Protein AF-A0A2N0KXX0-F1 (afdb_monomer_lite)

Structure (mmCIF, N/CA/C/O backbone):
data_AF-A0A2N0KXX0-F1
#
_entry.id   AF-A0A2N0KXX0-F1
#
loop_
_atom_site.group_PDB
_atom_site.id
_atom_site.type_symbol
_atom_site.label_a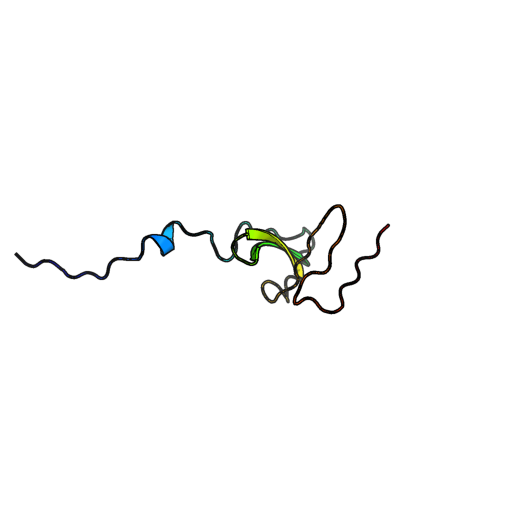tom_id
_atom_site.label_alt_id
_atom_site.label_comp_id
_atom_site.label_asym_id
_atom_site.label_entity_id
_atom_site.label_seq_id
_atom_site.pdbx_PDB_ins_code
_atom_site.Cartn_x
_atom_site.Cartn_y
_atom_site.Cartn_z
_atom_site.occupancy
_atom_site.B_iso_or_equiv
_atom_site.auth_seq_id
_atom_site.auth_comp_id
_atom_site.auth_asym_id
_atom_site.auth_atom_id
_atom_site.pdbx_PDB_model_num
ATOM 1 N N . MET A 1 1 ? -44.681 1.587 13.218 1.00 46.62 1 MET A N 1
ATOM 2 C CA . MET A 1 1 ? -43.831 2.201 12.174 1.00 46.62 1 MET A CA 1
ATOM 3 C C . MET A 1 1 ? -42.564 1.362 12.100 1.00 46.62 1 MET A C 1
ATOM 5 O O . MET A 1 1 ? -41.936 1.183 13.135 1.00 46.62 1 MET A O 1
ATOM 9 N N . ALA A 1 2 ? -42.275 0.733 10.961 1.00 56.72 2 ALA A N 1
ATOM 10 C CA . ALA A 1 2 ? -41.201 -0.254 10.841 1.00 56.72 2 ALA A CA 1
ATOM 11 C C . ALA A 1 2 ? -39.816 0.400 10.987 1.00 56.72 2 ALA A C 1
ATOM 13 O O . ALA A 1 2 ? -39.461 1.280 10.209 1.00 56.72 2 ALA A O 1
ATOM 14 N N . THR A 1 3 ? -39.028 -0.043 11.966 1.00 55.28 3 THR A N 1
ATOM 15 C CA . THR A 1 3 ? -37.581 0.184 12.007 1.00 55.28 3 THR A CA 1
ATOM 16 C C . THR A 1 3 ? -36.960 -0.717 10.949 1.00 55.28 3 THR A C 1
ATOM 18 O O . THR A 1 3 ? -36.832 -1.923 11.164 1.00 55.28 3 THR A O 1
ATOM 21 N N . SER A 1 4 ? -36.634 -0.169 9.780 1.00 63.06 4 SER A N 1
ATOM 22 C CA . SER A 1 4 ? -35.848 -0.891 8.784 1.00 63.06 4 SER A CA 1
ATOM 23 C C . SER A 1 4 ? -34.515 -1.272 9.427 1.00 63.06 4 SER A C 1
ATOM 25 O O . SER A 1 4 ? -33.685 -0.402 9.693 1.00 63.06 4 SER A O 1
ATOM 27 N N . ASN A 1 5 ? -34.337 -2.558 9.719 1.00 69.94 5 ASN A N 1
ATOM 28 C CA . ASN A 1 5 ? -33.089 -3.135 10.204 1.00 69.94 5 ASN A CA 1
ATOM 29 C C . ASN A 1 5 ? -32.094 -3.198 9.034 1.00 69.94 5 ASN A C 1
ATOM 31 O O . ASN A 1 5 ? -31.788 -4.267 8.515 1.00 69.94 5 ASN A O 1
ATOM 35 N N . ALA A 1 6 ? -31.710 -2.027 8.525 1.00 78.00 6 ALA A N 1
ATOM 36 C CA . ALA A 1 6 ? -30.666 -1.912 7.528 1.00 78.00 6 ALA A CA 1
ATOM 37 C C . ALA A 1 6 ? -29.337 -2.166 8.236 1.00 78.00 6 ALA A C 1
ATOM 39 O O . ALA A 1 6 ? -29.023 -1.509 9.232 1.00 78.00 6 ALA A O 1
ATOM 40 N N . GLU A 1 7 ? -28.581 -3.136 7.736 1.00 87.38 7 GLU A N 1
ATOM 41 C CA . GLU A 1 7 ? -27.251 -3.433 8.244 1.00 87.38 7 GLU A CA 1
ATOM 42 C C . GLU A 1 7 ? -26.379 -2.174 8.135 1.00 87.38 7 GLU A C 1
ATOM 44 O O . GLU A 1 7 ? -26.198 -1.604 7.056 1.00 87.38 7 GLU A O 1
ATOM 49 N N . LEU A 1 8 ? -25.894 -1.685 9.277 1.00 88.75 8 LEU A N 1
ATOM 50 C CA . LEU A 1 8 ? -25.074 -0.482 9.323 1.00 88.75 8 LEU A CA 1
ATOM 51 C C . LEU A 1 8 ? -23.659 -0.816 8.852 1.00 88.75 8 LEU A C 1
ATOM 53 O O . LEU A 1 8 ? -23.023 -1.726 9.384 1.00 88.75 8 LEU A O 1
ATOM 57 N N . ILE A 1 9 ? -23.126 -0.023 7.921 1.00 90.44 9 ILE A N 1
ATOM 58 C CA . ILE A 1 9 ? -21.714 -0.126 7.543 1.00 90.44 9 ILE A CA 1
ATOM 59 C C . ILE A 1 9 ? -20.857 0.214 8.778 1.00 90.44 9 ILE A C 1
ATOM 61 O O . ILE A 1 9 ? -21.034 1.288 9.368 1.00 90.44 9 ILE A O 1
ATOM 65 N N . PRO A 1 10 ? -19.910 -0.653 9.185 1.00 92.06 10 PRO A N 1
ATOM 66 C CA . PRO A 1 10 ? -19.050 -0.375 10.327 1.00 92.06 10 PRO A CA 1
ATOM 67 C C . PRO A 1 10 ? -18.256 0.924 10.148 1.00 92.06 10 PRO A C 1
ATOM 69 O O . PRO A 1 10 ? -17.625 1.138 9.117 1.00 92.06 10 PRO A O 1
ATOM 72 N N . ARG A 1 11 ? -18.190 1.766 11.191 1.00 92.81 11 ARG A N 1
ATOM 73 C CA . ARG A 1 11 ? -17.423 3.034 11.165 1.00 92.81 11 ARG A CA 1
ATOM 74 C C . ARG A 1 11 ? -15.971 2.842 10.718 1.00 92.81 11 ARG A C 1
ATOM 76 O O . ARG A 1 11 ? -15.435 3.681 10.002 1.00 92.81 11 ARG A O 1
ATOM 83 N N . LYS A 1 12 ? -15.348 1.727 11.113 1.00 90.88 12 LYS A N 1
ATOM 84 C CA . LYS A 1 12 ? -13.969 1.386 10.733 1.00 90.88 12 LYS A CA 1
ATOM 85 C C . LYS A 1 12 ? -13.756 1.336 9.217 1.00 90.88 12 LYS A C 1
ATOM 87 O O . LYS A 1 12 ? -12.673 1.672 8.772 1.00 90.88 12 LYS A O 1
ATOM 92 N N . THR A 1 13 ? -14.779 0.995 8.433 1.00 91.00 13 THR A N 1
ATOM 93 C CA . THR A 1 13 ? -14.693 0.940 6.967 1.00 91.00 13 THR A CA 1
ATOM 94 C C . THR A 1 13 ? -14.378 2.306 6.355 1.00 91.00 13 THR A C 1
ATOM 96 O O . THR A 1 13 ? -13.734 2.372 5.318 1.00 91.00 13 THR A O 1
ATOM 99 N N . PHE A 1 14 ? -14.799 3.396 7.002 1.00 91.56 14 PHE A N 1
ATOM 100 C CA . PHE A 1 14 ? -14.592 4.755 6.495 1.00 91.56 14 PHE A CA 1
ATOM 101 C C . PHE A 1 14 ? -13.386 5.470 7.108 1.00 91.56 14 PHE A C 1
ATOM 103 O O . PHE A 1 14 ? -12.853 6.386 6.491 1.00 91.56 14 PHE A O 1
ATOM 110 N N . PHE A 1 15 ? -12.993 5.098 8.330 1.00 91.81 15 PHE A N 1
ATOM 111 C CA . PHE A 1 15 ? -12.051 5.889 9.134 1.00 91.81 15 PHE A CA 1
ATOM 112 C C . PHE A 1 15 ? -10.801 5.128 9.583 1.00 91.81 15 PHE A C 1
ATOM 114 O O . PHE A 1 15 ? -9.951 5.715 10.248 1.00 91.81 15 PHE A O 1
ATOM 121 N N . ALA A 1 16 ? -10.684 3.835 9.277 1.00 90.38 16 ALA A N 1
ATOM 122 C CA . ALA A 1 16 ? -9.421 3.134 9.470 1.00 90.38 16 ALA A CA 1
ATOM 123 C C . ALA A 1 16 ? -8.371 3.624 8.460 1.00 90.38 16 ALA A C 1
ATOM 125 O O . ALA A 1 16 ? -8.706 4.193 7.418 1.00 90.38 16 ALA A O 1
ATOM 126 N N . ASN A 1 17 ? -7.097 3.364 8.759 1.00 91.19 17 ASN A N 1
ATOM 127 C CA . ASN A 1 17 ? -6.045 3.541 7.766 1.00 91.19 17 ASN A CA 1
ATOM 128 C C . ASN A 1 17 ? -6.308 2.604 6.577 1.00 91.19 17 ASN A C 1
ATOM 130 O O . ASN A 1 17 ? -6.663 1.443 6.794 1.00 91.19 17 ASN A O 1
ATOM 134 N N . PRO A 1 18 ? -6.138 3.083 5.338 1.00 90.50 18 PRO A N 1
ATOM 135 C CA . PRO A 1 18 ? -6.277 2.240 4.161 1.00 90.50 18 PRO A CA 1
ATOM 136 C C . PRO A 1 18 ? -5.177 1.176 4.125 1.00 90.50 18 PRO A C 1
ATOM 138 O O . PRO A 1 18 ? -4.037 1.443 4.510 1.00 90.50 18 PRO A O 1
ATOM 141 N N . ASP A 1 19 ? -5.497 0.004 3.574 1.00 88.56 19 ASP A N 1
ATOM 142 C CA . ASP A 1 19 ? -4.515 -1.067 3.363 1.00 88.56 19 ASP A CA 1
ATOM 143 C C . ASP A 1 19 ? -3.350 -0.594 2.486 1.00 88.56 19 ASP A C 1
ATOM 145 O O . ASP A 1 19 ? -2.210 -1.013 2.681 1.00 88.56 19 ASP A O 1
ATOM 149 N N . LYS A 1 20 ? -3.644 0.269 1.500 1.00 89.88 20 LYS A N 1
ATOM 150 C CA . LYS A 1 20 ? -2.674 0.889 0.590 1.00 89.88 20 LYS A CA 1
ATOM 151 C C . LYS A 1 20 ? -3.117 2.299 0.220 1.00 89.88 20 LYS A C 1
ATOM 153 O O . LYS A 1 20 ? -4.283 2.511 -0.107 1.00 89.88 20 LYS A O 1
ATOM 158 N N . ALA A 1 21 ? -2.194 3.255 0.232 1.00 92.31 21 ALA A N 1
ATOM 159 C CA . ALA A 1 21 ? -2.477 4.649 -0.099 1.00 92.31 21 ALA A CA 1
ATOM 160 C C . ALA A 1 21 ? -1.339 5.329 -0.858 1.00 92.31 21 ALA A C 1
ATOM 162 O O . ALA A 1 21 ? -0.194 4.885 -0.821 1.00 92.31 21 ALA A O 1
ATOM 163 N N . GLY A 1 22 ? -1.683 6.436 -1.522 1.00 92.44 22 GLY A N 1
ATOM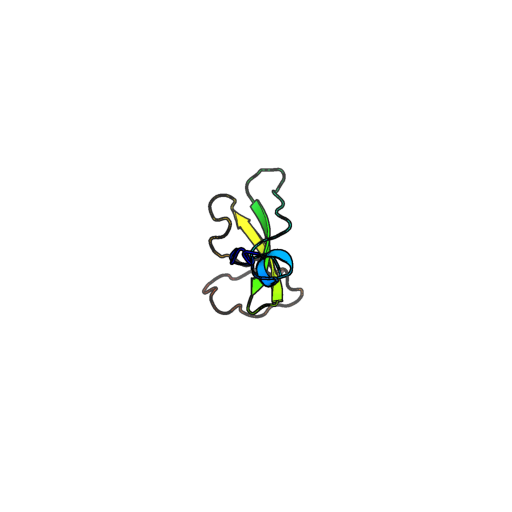 164 C CA . GLY A 1 22 ? -0.735 7.303 -2.222 1.00 92.44 22 GLY A CA 1
ATOM 165 C C . GLY A 1 22 ? 0.127 6.589 -3.268 1.00 92.44 22 GLY A C 1
ATOM 166 O O . GLY A 1 22 ? 1.345 6.745 -3.206 1.00 92.44 22 GLY A O 1
ATOM 167 N N . PRO A 1 23 ? -0.451 5.794 -4.193 1.00 92.94 23 PRO A N 1
ATOM 168 C CA . PRO A 1 23 ? 0.342 5.152 -5.230 1.00 92.94 23 PRO A CA 1
ATOM 169 C C . PRO A 1 23 ? 0.987 6.202 -6.145 1.00 92.94 23 PRO A C 1
ATOM 171 O O . PRO A 1 23 ? 0.343 7.170 -6.551 1.00 92.94 23 PRO A O 1
ATOM 174 N N . SER A 1 24 ? 2.248 5.982 -6.498 1.00 93.19 24 SER A N 1
ATOM 175 C CA . SER A 1 24 ? 3.013 6.784 -7.454 1.00 93.19 24 SER A CA 1
ATOM 176 C C . SER A 1 24 ? 3.824 5.864 -8.355 1.00 93.19 24 SER A C 1
ATOM 178 O O . SER A 1 24 ? 4.353 4.864 -7.883 1.00 93.19 24 SER A O 1
ATOM 180 N N . ILE A 1 25 ? 3.930 6.192 -9.640 1.00 93.19 25 ILE A N 1
ATOM 181 C CA . ILE A 1 25 ? 4.652 5.390 -10.635 1.00 93.19 25 ILE A CA 1
ATOM 182 C C . ILE A 1 25 ? 5.868 6.183 -11.122 1.00 93.19 25 ILE A C 1
ATOM 184 O O . ILE A 1 25 ? 5.779 7.394 -11.342 1.00 93.19 25 ILE A O 1
ATOM 188 N N . SER A 1 26 ? 7.011 5.511 -11.277 1.00 89.44 26 SER A N 1
ATOM 189 C CA . SER A 1 26 ? 8.223 6.108 -11.845 1.00 89.44 26 SER A CA 1
ATOM 190 C C . SER A 1 26 ? 8.010 6.524 -13.305 1.00 89.44 26 SER A C 1
ATOM 192 O O . SER A 1 26 ? 7.156 5.999 -14.013 1.00 89.44 26 SER A O 1
ATOM 194 N N . ARG A 1 27 ? 8.808 7.474 -13.804 1.00 94.19 27 ARG A N 1
ATOM 195 C CA . ARG A 1 27 ? 8.638 8.007 -15.169 1.00 94.19 27 ARG A CA 1
ATOM 196 C C . ARG A 1 27 ? 8.765 6.944 -16.268 1.00 94.19 27 ARG A C 1
ATOM 198 O O . ARG A 1 27 ? 8.129 7.072 -17.308 1.00 94.19 27 ARG A O 1
ATOM 205 N N . ASP A 1 28 ? 9.600 5.936 -16.043 1.00 93.31 28 ASP A N 1
ATOM 206 C CA . ASP A 1 28 ? 9.810 4.796 -16.941 1.00 93.31 28 ASP A CA 1
ATOM 207 C C . ASP A 1 28 ? 8.746 3.693 -16.793 1.00 93.31 28 ASP A C 1
ATOM 209 O O . ASP A 1 28 ? 8.733 2.747 -17.576 1.00 93.31 28 ASP A O 1
AT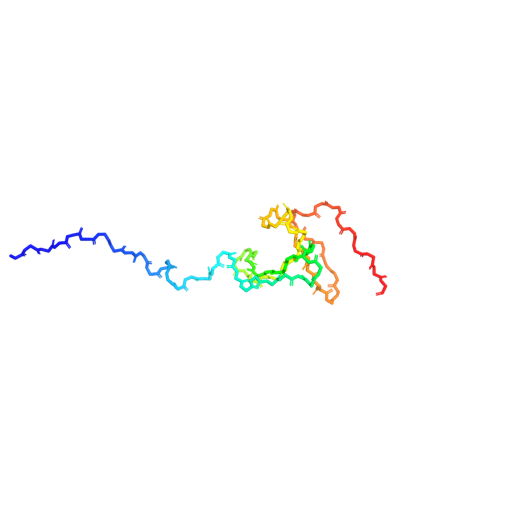OM 213 N N . GLY A 1 29 ? 7.839 3.809 -15.817 1.00 92.56 29 GLY A N 1
ATOM 214 C CA . GLY A 1 29 ? 6.766 2.848 -15.576 1.00 92.56 29 GLY A CA 1
ATOM 215 C C . GLY A 1 29 ? 7.220 1.520 -14.972 1.00 92.56 29 GLY A C 1
ATOM 216 O O . GLY A 1 29 ? 6.424 0.586 -14.926 1.00 92.56 29 GLY A O 1
ATOM 217 N N . LEU A 1 30 ? 8.474 1.407 -14.526 1.00 87.38 30 LEU A N 1
ATOM 218 C CA . LEU A 1 30 ? 9.014 0.148 -14.009 1.00 87.38 30 LEU A CA 1
ATOM 219 C C . LEU A 1 30 ? 8.769 -0.037 -12.512 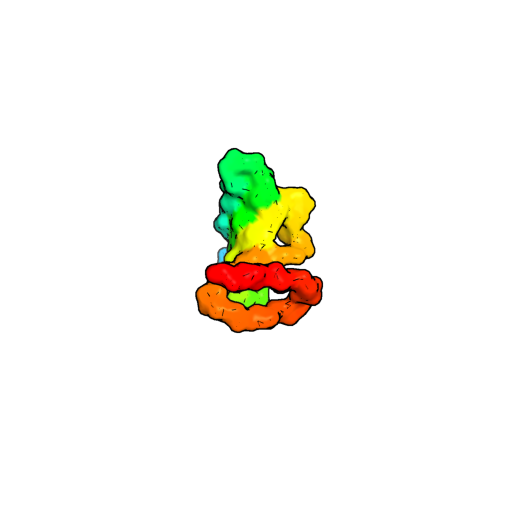1.00 87.38 30 LEU A C 1
ATOM 221 O O . LEU A 1 30 ? 8.691 -1.174 -12.049 1.00 87.38 30 LEU A O 1
ATOM 225 N N . GLN A 1 31 ? 8.613 1.053 -11.759 1.00 86.25 31 GLN A N 1
ATOM 226 C CA . GLN A 1 31 ? 8.447 1.023 -10.310 1.00 86.25 31 GLN A CA 1
ATOM 227 C C . GLN A 1 31 ? 7.149 1.686 -9.859 1.00 86.25 31 GLN A C 1
ATOM 229 O O . GLN A 1 31 ? 6.679 2.660 -10.452 1.00 86.25 31 GLN A O 1
ATOM 234 N N . ILE A 1 32 ? 6.612 1.185 -8.750 1.00 86.94 32 ILE A N 1
ATOM 235 C CA . ILE A 1 32 ? 5.511 1.797 -8.016 1.00 86.94 32 ILE A CA 1
ATOM 236 C C . ILE A 1 32 ? 5.905 2.001 -6.555 1.00 86.94 32 ILE A C 1
ATOM 238 O O . ILE A 1 32 ? 6.398 1.084 -5.902 1.00 86.94 32 ILE A O 1
ATOM 242 N N . GLY A 1 33 ? 5.669 3.207 -6.046 1.00 87.62 33 GLY A N 1
ATOM 243 C CA . GLY A 1 33 ? 5.750 3.548 -4.632 1.00 87.62 33 GLY A CA 1
ATOM 244 C C . GLY A 1 33 ? 4.357 3.653 -4.015 1.00 87.62 33 GLY A C 1
ATOM 245 O O . GLY A 1 33 ? 3.445 4.167 -4.660 1.00 87.62 33 GLY A O 1
ATOM 246 N N . TYR A 1 34 ? 4.170 3.173 -2.787 1.00 88.62 34 TYR A N 1
ATOM 247 C CA . TYR A 1 34 ? 2.909 3.303 -2.043 1.00 88.62 34 TYR A CA 1
ATOM 248 C C . TYR A 1 34 ? 3.141 3.224 -0.531 1.00 88.62 34 TYR A C 1
ATOM 250 O O . TYR A 1 34 ? 4.213 2.836 -0.071 1.00 88.62 34 TYR A O 1
ATOM 258 N N . ILE A 1 35 ? 2.126 3.579 0.257 1.00 89.12 35 ILE A N 1
ATOM 259 C CA . ILE A 1 35 ? 2.151 3.472 1.718 1.00 89.12 35 ILE A CA 1
ATOM 260 C C . ILE A 1 35 ? 1.246 2.320 2.152 1.00 89.12 35 ILE A C 1
ATOM 262 O O . ILE A 1 35 ? 0.102 2.252 1.703 1.00 89.12 35 ILE A O 1
ATOM 266 N N . ALA A 1 36 ? 1.737 1.437 3.020 1.00 87.31 36 ALA A N 1
ATOM 267 C CA . ALA A 1 36 ? 0.966 0.333 3.597 1.00 87.31 36 ALA A CA 1
ATOM 268 C C . ALA A 1 36 ? 1.457 -0.011 5.018 1.00 87.31 36 ALA A C 1
ATOM 270 O O . ALA A 1 36 ? 2.633 0.232 5.329 1.00 87.31 36 ALA A O 1
ATOM 271 N N . PRO A 1 37 ? 0.588 -0.548 5.894 1.00 85.06 37 PRO A N 1
ATOM 272 C CA . PRO A 1 37 ? 0.934 -0.801 7.285 1.00 85.06 37 PRO A CA 1
ATOM 273 C C . PRO A 1 37 ? 1.776 -2.073 7.484 1.00 85.06 37 PRO A C 1
ATOM 275 O O . PRO A 1 37 ? 1.536 -3.093 6.845 1.00 85.06 37 PRO A O 1
ATOM 278 N N . VAL A 1 38 ? 2.704 -2.024 8.443 1.00 79.75 38 VAL A N 1
ATOM 279 C CA . VAL A 1 38 ? 3.317 -3.188 9.111 1.00 79.75 38 VAL A CA 1
ATOM 280 C C . VAL A 1 38 ? 2.976 -3.054 10.588 1.00 79.75 38 VAL A C 1
ATOM 282 O O . VAL A 1 38 ? 3.263 -2.011 11.175 1.00 79.75 38 VAL A O 1
ATOM 285 N N . ASP A 1 39 ? 2.290 -4.044 11.161 1.00 83.25 39 ASP A N 1
ATOM 286 C CA . ASP A 1 39 ? 1.829 -4.029 12.560 1.00 83.25 39 ASP A CA 1
ATOM 287 C C . ASP A 1 39 ? 1.107 -2.725 12.965 1.00 83.25 39 ASP A C 1
ATOM 289 O O . ASP A 1 39 ? 1.272 -2.189 14.059 1.00 83.25 39 ASP A O 1
ATOM 293 N N . GLY A 1 40 ? 0.303 -2.177 12.046 1.00 81.81 40 GLY A N 1
ATOM 294 C CA . GLY A 1 40 ? -0.474 -0.949 12.255 1.00 81.81 40 GLY A CA 1
ATOM 295 C C . GLY A 1 40 ? 0.286 0.363 12.021 1.00 81.81 40 GLY A C 1
ATOM 296 O O . GLY A 1 40 ? -0.337 1.426 12.033 1.00 81.81 40 GLY A O 1
ATOM 297 N N . VAL A 1 41 ? 1.593 0.317 11.747 1.00 84.44 41 VAL A N 1
ATOM 298 C CA . VAL A 1 41 ? 2.411 1.497 11.429 1.00 84.44 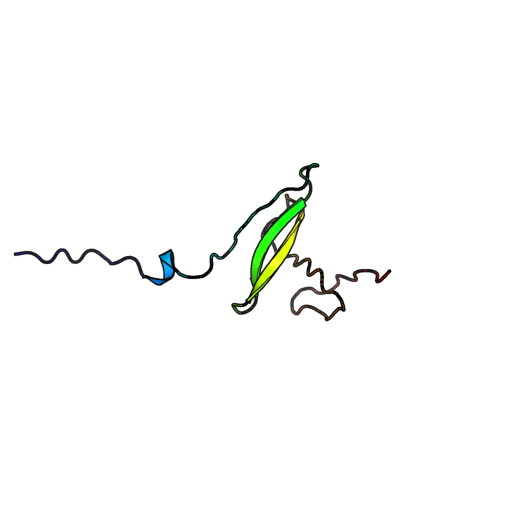41 VAL A CA 1
ATOM 299 C C . VAL A 1 41 ? 2.560 1.644 9.917 1.00 84.44 41 VAL A C 1
ATOM 301 O O . VAL A 1 41 ? 3.034 0.733 9.238 1.00 84.44 41 VAL A O 1
ATOM 304 N N . MET A 1 42 ? 2.182 2.804 9.375 1.00 82.25 42 MET A N 1
ATOM 305 C CA . MET A 1 42 ? 2.289 3.099 7.942 1.00 82.25 42 MET A CA 1
ATOM 306 C C . MET A 1 42 ? 3.753 3.229 7.508 1.00 82.25 42 MET A C 1
ATOM 308 O O . MET A 1 42 ? 4.489 4.063 8.031 1.00 82.25 42 MET A O 1
ATOM 312 N N . ASN A 1 43 ? 4.161 2.419 6.532 1.00 83.25 43 ASN A N 1
ATOM 313 C CA . ASN A 1 43 ? 5.498 2.420 5.942 1.00 83.25 43 ASN A CA 1
ATOM 314 C C . ASN A 1 43 ? 5.422 2.719 4.445 1.00 83.25 43 ASN A C 1
ATOM 316 O O . ASN A 1 43 ? 4.387 2.500 3.817 1.00 83.25 43 ASN A O 1
ATOM 320 N N . ILE A 1 44 ? 6.530 3.193 3.883 1.00 84.31 44 ILE A N 1
ATOM 321 C CA . ILE A 1 44 ? 6.694 3.382 2.441 1.00 84.31 44 ILE A CA 1
ATOM 322 C C . ILE A 1 44 ? 7.224 2.080 1.836 1.00 84.31 44 ILE A C 1
ATOM 324 O O . ILE A 1 44 ? 8.096 1.431 2.409 1.00 84.31 44 ILE A O 1
ATOM 328 N N . TRP A 1 45 ? 6.677 1.720 0.682 1.00 80.69 45 TRP A N 1
ATOM 329 C CA . TRP A 1 45 ? 7.016 0.539 -0.098 1.00 80.69 45 TRP A CA 1
ATOM 330 C C . TRP A 1 45 ? 7.368 0.969 -1.513 1.00 80.69 45 TRP A C 1
ATOM 332 O O . TRP A 1 45 ? 6.752 1.896 -2.040 1.00 80.69 45 TRP A O 1
ATOM 342 N N . VAL A 1 46 ? 8.315 0.269 -2.136 1.00 80.38 46 VAL A N 1
ATOM 343 C CA . VAL A 1 46 ? 8.625 0.397 -3.561 1.00 80.38 46 VAL A CA 1
ATOM 344 C C . VAL A 1 46 ? 8.774 -1.006 -4.128 1.00 80.38 46 VAL A C 1
ATOM 346 O O . VAL A 1 46 ? 9.440 -1.843 -3.528 1.00 80.38 46 VAL A O 1
ATOM 349 N N . ALA A 1 47 ? 8.147 -1.270 -5.267 1.00 77.94 47 ALA A N 1
ATOM 350 C CA . ALA A 1 47 ? 8.245 -2.552 -5.956 1.00 77.94 47 ALA A CA 1
ATOM 351 C C . ALA A 1 47 ? 8.280 -2.345 -7.471 1.00 77.94 47 ALA A C 1
ATOM 353 O O . ALA A 1 47 ? 7.904 -1.278 -7.966 1.00 77.94 47 ALA A O 1
ATOM 354 N N . GLN A 1 48 ? 8.691 -3.374 -8.216 1.00 84.31 48 GLN A N 1
ATOM 355 C CA . GLN A 1 48 ? 8.438 -3.393 -9.656 1.00 84.31 48 GLN A CA 1
ATOM 356 C C . GLN A 1 48 ? 6.932 -3.442 -9.919 1.00 84.31 48 GLN A C 1
ATOM 358 O O . GLN A 1 48 ? 6.202 -4.099 -9.182 1.00 84.31 48 GLN A O 1
ATOM 363 N N . VAL A 1 49 ? 6.459 -2.791 -10.983 1.00 82.88 49 VAL A N 1
ATOM 364 C CA . VAL A 1 49 ? 5.017 -2.717 -11.292 1.00 82.88 49 VAL A CA 1
ATOM 365 C C . VAL A 1 49 ? 4.377 -4.105 -11.454 1.00 82.88 49 VAL A C 1
ATOM 367 O O . VAL A 1 49 ? 3.246 -4.295 -11.018 1.00 82.88 49 VAL A O 1
ATOM 370 N N . GLY A 1 50 ? 5.096 -5.087 -12.012 1.00 79.50 50 GLY A N 1
ATOM 371 C CA . GLY A 1 50 ? 4.609 -6.470 -12.150 1.00 79.50 50 GLY A CA 1
ATOM 372 C C . GLY A 1 50 ? 4.506 -7.251 -10.833 1.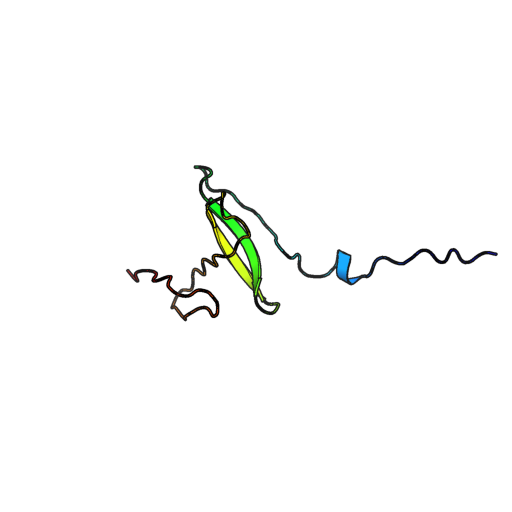00 79.50 50 GLY A C 1
ATOM 373 O O . GLY A 1 50 ? 3.715 -8.180 -10.741 1.00 79.50 50 GLY A O 1
ATOM 374 N N . GLU A 1 51 ? 5.248 -6.826 -9.809 1.00 76.56 51 GLU A N 1
ATOM 375 C CA . GLU A 1 51 ? 5.287 -7.426 -8.465 1.00 76.56 51 GLU A CA 1
ATOM 376 C C . GLU A 1 51 ? 4.635 -6.512 -7.416 1.00 76.56 51 GLU A C 1
ATOM 378 O O . GLU A 1 51 ? 4.792 -6.685 -6.201 1.00 76.56 51 GLU A O 1
ATOM 383 N N . ALA A 1 52 ? 3.912 -5.490 -7.880 1.00 70.88 52 ALA A N 1
ATOM 384 C CA . ALA A 1 52 ? 3.245 -4.538 -7.019 1.00 70.88 52 ALA A CA 1
ATOM 385 C C . ALA A 1 52 ? 2.353 -5.282 -6.026 1.00 70.88 52 ALA A C 1
ATOM 387 O O . ALA A 1 52 ? 1.618 -6.198 -6.390 1.00 70.88 52 ALA A O 1
ATOM 388 N N . PHE A 1 53 ? 2.393 -4.853 -4.763 1.00 69.88 53 PHE A N 1
ATOM 389 C CA . PHE A 1 53 ? 1.513 -5.360 -3.708 1.00 69.88 53 PHE A CA 1
ATOM 390 C C . PHE A 1 53 ? 1.768 -6.808 -3.267 1.00 69.88 53 PHE A C 1
ATOM 392 O O . PHE A 1 53 ? 1.082 -7.258 -2.350 1.00 69.88 53 PHE A O 1
ATOM 399 N N . ASN A 1 54 ? 2.769 -7.480 -3.846 1.00 66.38 54 ASN A N 1
ATOM 400 C CA . ASN A 1 54 ? 3.149 -8.862 -3.539 1.00 66.38 54 ASN A CA 1
ATOM 401 C C . ASN A 1 54 ? 4.269 -8.980 -2.485 1.00 66.38 54 ASN A C 1
ATOM 403 O O . ASN A 1 54 ? 4.668 -10.079 -2.123 1.00 66.38 54 ASN A O 1
ATOM 407 N N . GLY A 1 55 ? 4.728 -7.846 -1.941 1.00 54.22 55 GLY A N 1
ATOM 408 C CA . GLY A 1 55 ? 5.620 -7.799 -0.782 1.00 54.22 55 GLY A CA 1
ATOM 409 C C . GLY A 1 55 ? 7.100 -7.684 -1.143 1.00 54.22 55 GLY A C 1
ATOM 410 O O . GLY A 1 55 ? 7.831 -8.662 -1.201 1.00 54.22 55 GLY A O 1
ATOM 411 N N . SER A 1 56 ? 7.573 -6.450 -1.298 1.00 49.41 56 SER A N 1
ATOM 412 C CA . SER A 1 56 ? 8.969 -6.089 -1.036 1.00 49.41 56 SER A CA 1
ATOM 413 C C . SER A 1 56 ? 8.967 -4.694 -0.416 1.00 49.41 56 SER A C 1
ATOM 415 O O . SER A 1 56 ? 8.625 -3.714 -1.077 1.00 49.41 56 SER A O 1
ATOM 417 N N . SER A 1 57 ? 9.222 -4.591 0.890 1.00 42.47 57 SER A N 1
ATOM 418 C CA . SER A 1 57 ? 9.341 -3.299 1.573 1.00 42.47 57 SER A CA 1
ATOM 419 C C . SER A 1 57 ? 10.700 -2.705 1.259 1.00 42.47 57 SER A C 1
ATOM 421 O O . SER A 1 57 ? 11.708 -3.078 1.849 1.00 42.47 57 SER A O 1
ATOM 423 N N . VAL A 1 58 ? 10.738 -1.720 0.366 1.00 45.50 58 VAL A N 1
ATOM 424 C CA . VAL A 1 58 ? 11.888 -0.817 0.292 1.00 45.50 58 VAL A CA 1
ATOM 425 C C . VAL A 1 58 ? 11.755 0.186 1.428 1.00 45.50 58 VAL A C 1
ATOM 427 O O . VAL A 1 58 ? 11.077 1.207 1.319 1.00 45.50 58 VAL A O 1
ATOM 430 N N . ARG A 1 59 ? 12.393 -0.129 2.553 1.00 43.16 59 ARG A N 1
ATOM 431 C CA . ARG A 1 59 ? 12.557 0.808 3.659 1.00 43.16 59 ARG A CA 1
ATOM 432 C C . ARG A 1 59 ? 13.819 1.621 3.371 1.00 43.16 59 ARG A C 1
ATOM 434 O O . ARG A 1 59 ? 14.921 1.133 3.593 1.00 43.16 59 ARG A O 1
ATOM 441 N N . ILE A 1 60 ? 13.681 2.856 2.883 1.00 42.41 60 ILE A N 1
ATOM 442 C CA . ILE A 1 60 ? 14.797 3.814 2.953 1.00 42.41 60 ILE A CA 1
ATOM 443 C C . ILE A 1 60 ? 14.911 4.228 4.422 1.00 42.41 60 ILE A C 1
ATOM 445 O O . ILE A 1 60 ? 14.297 5.197 4.867 1.00 42.41 60 ILE A O 1
ATOM 449 N N . LEU A 1 61 ? 15.625 3.422 5.207 1.00 38.22 61 LEU A N 1
ATOM 450 C CA . LEU A 1 61 ? 16.087 3.812 6.527 1.00 38.22 61 LEU A CA 1
ATOM 451 C C . LEU A 1 61 ? 17.464 4.436 6.358 1.00 38.22 61 LEU A C 1
ATOM 453 O O . LEU A 1 61 ? 18.406 3.769 5.939 1.00 38.22 61 LEU A O 1
ATOM 457 N N . ASN A 1 62 ? 17.594 5.701 6.743 1.00 34.50 62 ASN A N 1
ATOM 458 C CA . ASN A 1 62 ? 18.877 6.177 7.240 1.00 34.50 62 ASN A CA 1
ATOM 459 C C . ASN A 1 62 ? 19.275 5.264 8.417 1.00 34.50 62 ASN A C 1
ATOM 461 O O . ASN A 1 62 ? 18.747 5.430 9.514 1.00 34.50 62 ASN A O 1
ATOM 465 N N . GLY A 1 63 ? 20.155 4.290 8.176 1.00 33.31 63 GLY A N 1
ATOM 466 C CA . GLY A 1 63 ? 20.651 3.349 9.186 1.00 33.31 63 GLY A CA 1
ATOM 467 C C . GLY A 1 63 ? 19.772 2.104 9.348 1.00 33.31 63 GLY A C 1
ATOM 468 O O . GLY A 1 63 ? 18.663 2.162 9.875 1.00 33.31 63 GLY A O 1
ATOM 469 N N . GLY A 1 64 ? 20.286 0.975 8.861 1.00 40.28 64 GLY A N 1
ATOM 470 C CA . GLY A 1 64 ? 19.569 -0.285 8.692 1.00 40.28 64 GLY A CA 1
ATOM 471 C C . GLY A 1 64 ? 19.163 -1.033 9.964 1.00 40.28 64 GLY A C 1
ATOM 472 O O . GLY A 1 64 ? 19.769 -0.920 11.029 1.00 40.28 64 GLY A O 1
ATOM 473 N N . TYR A 1 65 ? 18.143 -1.870 9.788 1.00 43.69 65 TYR A N 1
ATOM 474 C CA . TYR A 1 65 ? 17.903 -3.074 10.577 1.00 43.69 65 TYR A CA 1
ATOM 475 C C . TYR A 1 65 ? 17.189 -4.102 9.688 1.00 43.69 65 TYR A C 1
ATOM 477 O O . TYR A 1 65 ? 16.412 -3.707 8.813 1.00 43.69 65 TYR A O 1
ATOM 485 N N . GLU A 1 66 ? 17.449 -5.393 9.908 1.00 45.28 66 GLU A N 1
ATOM 486 C CA . GLU A 1 66 ? 16.779 -6.489 9.198 1.00 45.28 66 GLU A CA 1
ATOM 487 C C . GLU A 1 66 ? 15.259 -6.425 9.402 1.00 45.28 66 GLU A C 1
ATOM 489 O O . GLU A 1 66 ? 14.767 -6.135 10.497 1.00 45.28 66 GLU A O 1
ATOM 494 N N . ILE A 1 67 ? 14.508 -6.674 8.328 1.00 48.66 67 ILE A N 1
ATOM 495 C CA . ILE A 1 67 ? 13.045 -6.643 8.328 1.00 48.66 67 ILE A CA 1
ATOM 496 C C . ILE A 1 67 ? 12.543 -8.090 8.433 1.00 48.66 67 ILE A C 1
ATOM 498 O O . ILE A 1 67 ? 12.776 -8.871 7.509 1.00 48.66 67 ILE A O 1
ATOM 502 N N . PRO A 1 68 ? 11.837 -8.465 9.516 1.00 41.50 68 PRO A N 1
ATOM 503 C CA . PRO A 1 68 ? 11.260 -9.798 9.642 1.00 41.50 68 PRO A CA 1
ATOM 504 C C . PRO A 1 68 ? 10.325 -10.114 8.465 1.00 41.50 68 PRO A C 1
ATOM 506 O O . PRO A 1 68 ? 9.405 -9.347 8.182 1.00 41.50 68 PRO A O 1
ATOM 509 N N . GLY A 1 69 ? 10.563 -11.239 7.783 1.00 43.41 69 GLY A N 1
ATOM 510 C CA . GLY A 1 69 ? 9.786 -11.674 6.614 1.00 43.41 69 GLY A CA 1
ATOM 511 C C . GLY A 1 69 ? 10.377 -11.289 5.253 1.00 43.41 69 GLY A C 1
ATOM 512 O O . GLY A 1 69 ? 9.722 -11.512 4.237 1.00 43.41 69 GLY A O 1
ATOM 513 N N . LEU A 1 70 ? 11.594 -10.737 5.221 1.00 46.38 70 LEU A N 1
ATOM 514 C CA . LEU A 1 70 ? 12.324 -10.418 3.994 1.00 46.38 70 LEU A CA 1
ATOM 515 C C . LEU A 1 70 ? 13.725 -11.057 4.015 1.00 46.38 70 LEU A C 1
ATOM 517 O O . LEU A 1 70 ? 14.745 -10.375 4.114 1.00 46.38 70 LEU A O 1
ATOM 521 N N . ASP A 1 71 ? 13.771 -12.388 3.950 1.00 44.72 71 ASP A N 1
ATOM 522 C CA . ASP A 1 71 ? 15.035 -13.123 3.861 1.00 44.72 71 ASP A CA 1
ATOM 523 C C . ASP A 1 71 ? 15.774 -12.745 2.559 1.00 44.72 71 ASP A C 1
ATOM 525 O O . ASP A 1 71 ? 15.271 -12.966 1.458 1.00 44.72 71 ASP A O 1
ATOM 529 N N . GLY A 1 72 ? 16.988 -12.192 2.681 1.00 40.00 72 GLY A N 1
ATOM 530 C CA . GLY A 1 72 ? 17.957 -12.109 1.578 1.00 40.00 72 GLY A CA 1
ATOM 531 C C . GLY A 1 72 ? 18.105 -10.777 0.829 1.00 40.00 72 GLY A C 1
ATOM 532 O O . GLY A 1 72 ? 18.838 -10.748 -0.158 1.00 40.00 72 GLY A O 1
ATOM 533 N N . VAL A 1 73 ? 17.489 -9.671 1.262 1.00 40.12 73 VAL A N 1
ATOM 534 C CA . VAL A 1 73 ? 17.738 -8.356 0.631 1.00 40.12 73 VAL A CA 1
ATOM 535 C C . VAL A 1 73 ? 18.883 -7.632 1.341 1.00 40.12 73 VAL A C 1
ATOM 537 O O . VAL A 1 73 ? 18.683 -6.924 2.326 1.00 40.12 73 VAL A O 1
ATOM 540 N N . LEU A 1 74 ? 20.097 -7.818 0.818 1.00 36.50 74 LEU A N 1
ATOM 541 C CA . LEU A 1 74 ? 21.246 -6.965 1.116 1.00 36.50 74 LEU A CA 1
ATOM 542 C C . LEU A 1 74 ? 21.113 -5.679 0.294 1.00 36.50 74 LEU A C 1
ATOM 544 O O . LEU A 1 74 ? 21.030 -5.733 -0.932 1.00 36.50 74 LEU A O 1
ATOM 548 N N . VAL A 1 75 ? 21.080 -4.531 0.966 1.00 46.56 75 VAL A N 1
ATOM 549 C CA . VAL A 1 75 ? 21.265 -3.231 0.314 1.00 46.56 75 VAL A CA 1
ATOM 550 C C . VAL A 1 75 ? 22.699 -2.820 0.608 1.00 46.56 75 VAL A C 1
ATOM 552 O O . VAL A 1 75 ? 23.047 -2.642 1.777 1.00 46.56 75 VAL A O 1
ATOM 555 N N . ASP A 1 76 ? 23.531 -2.734 -0.429 1.00 35.00 76 ASP A N 1
ATOM 556 C CA . ASP A 1 76 ? 24.898 -2.239 -0.292 1.00 35.00 76 ASP A CA 1
ATOM 557 C C . ASP A 1 76 ? 24.862 -0.830 0.312 1.00 35.00 76 ASP A C 1
ATOM 559 O O . ASP A 1 76 ? 24.175 0.068 -0.183 1.00 35.00 76 ASP A O 1
ATOM 563 N N . ALA A 1 77 ? 25.566 -0.668 1.431 1.00 37.62 77 ALA A N 1
ATOM 564 C CA . ALA A 1 77 ? 25.810 0.627 2.038 1.00 37.62 77 ALA A CA 1
ATOM 565 C C . ALA A 1 77 ? 27.002 1.265 1.318 1.00 37.62 77 ALA A C 1
ATOM 567 O O . ALA A 1 77 ? 28.149 0.924 1.610 1.00 37.62 77 ALA A O 1
ATOM 568 N N . GLU A 1 78 ? 26.724 2.170 0.383 1.00 40.94 78 GLU A N 1
ATOM 569 C CA . GLU A 1 78 ? 27.651 3.264 0.069 1.00 40.94 78 GLU A CA 1
ATOM 570 C C . GLU A 1 78 ? 27.296 4.500 0.901 1.00 40.94 78 GLU A C 1
ATOM 572 O O . GLU A 1 78 ? 26.094 4.859 0.962 1.00 40.94 78 GLU A O 1
#

Radius of gyration: 18.38 Å; chains: 1; bounding box: 72×21×30 Å

Sequence (78 aa):
MATSNAELIPRKTFFANPDKAGPSISRDGLQIGYIAPVDGVMNIWVAQVGEAFNGSSVRILNGGYEIPGLDGVLVDAE

Secondary structure (DSSP, 8-state):
-----PPPPPTHHHHSPPSSEEEEE-TTSSEEEEEEEETTEEEEEEEEGGGTTSS------SS--PPTT-TT------

Foldseek 3Di:
DDPPPDPDDDPCVPPPDDQWDDWDADPVRQKIWIWHDDVRDIAIAMDGPVCPPVDDRPHPDPDDDDDPPDPDDDDDDD

pLDDT: mean 70.91, std 21.17, range [33.31, 94.19]